Protein AF-A0A2V9BLU3-F1 (afdb_monomer_lite)

Structure (mmCIF, N/CA/C/O backbone):
data_AF-A0A2V9BLU3-F1
#
_entry.id   AF-A0A2V9BLU3-F1
#
loop_
_atom_site.group_PDB
_atom_site.id
_atom_site.type_symbol
_atom_site.label_atom_id
_atom_site.label_alt_id
_atom_site.label_comp_id
_atom_site.label_asym_id
_atom_site.label_entity_id
_atom_site.label_seq_id
_atom_site.pdbx_PDB_ins_code
_atom_site.Cartn_x
_atom_site.Cartn_y
_atom_site.Cartn_z
_atom_site.occupancy
_atom_site.B_iso_or_equiv
_atom_site.auth_seq_id
_atom_site.auth_comp_id
_atom_site.auth_asym_id
_atom_site.auth_atom_id
_atom_site.pdbx_PDB_model_num
ATOM 1 N N . MET A 1 1 ? -7.448 -1.994 22.393 1.00 79.69 1 MET A N 1
ATOM 2 C CA . MET A 1 1 ? -7.945 -1.940 20.993 1.00 79.69 1 MET A CA 1
ATOM 3 C C . MET A 1 1 ? -6.967 -1.259 20.030 1.00 79.69 1 MET A C 1
ATOM 5 O O . MET A 1 1 ? -6.799 -1.741 18.915 1.00 79.69 1 MET A O 1
ATOM 9 N N . TRP A 1 2 ? -6.233 -0.231 20.473 1.00 91.88 2 TRP A N 1
ATOM 10 C CA . TRP A 1 2 ? -5.225 0.491 19.675 1.00 91.88 2 TRP A CA 1
ATOM 11 C C . TRP A 1 2 ? -4.241 -0.385 18.879 1.00 91.88 2 TRP A C 1
ATOM 13 O O . TRP A 1 2 ? -4.059 -0.197 17.679 1.00 91.88 2 TRP A O 1
ATOM 23 N N . LYS A 1 3 ? -3.648 -1.400 19.519 1.00 92.75 3 LYS A N 1
ATOM 24 C CA . LYS A 1 3 ? -2.681 -2.302 18.866 1.00 92.75 3 LYS A CA 1
ATOM 25 C C . LYS A 1 3 ? -3.256 -3.004 17.630 1.00 92.75 3 LYS A C 1
ATOM 27 O O . LYS A 1 3 ? -2.531 -3.223 16.666 1.00 92.75 3 LYS A O 1
ATOM 32 N N . VAL A 1 4 ? -4.536 -3.371 17.662 1.00 94.12 4 VAL A N 1
ATOM 33 C CA . VAL A 1 4 ? -5.208 -4.028 16.531 1.00 94.12 4 VAL A CA 1
ATOM 34 C C . VAL A 1 4 ? -5.472 -3.016 15.424 1.00 94.12 4 VAL A C 1
ATOM 36 O O . VAL A 1 4 ? -5.190 -3.305 14.267 1.00 94.12 4 VAL A O 1
ATOM 39 N N . TRP A 1 5 ? -5.909 -1.806 15.780 1.00 95.19 5 TRP A N 1
ATOM 40 C CA . TRP A 1 5 ? -6.175 -0.748 14.809 1.00 95.19 5 TRP A CA 1
ATOM 41 C C . TRP A 1 5 ? -4.918 -0.336 14.026 1.00 95.19 5 TRP A C 1
ATOM 43 O O . TRP A 1 5 ? -4.972 -0.249 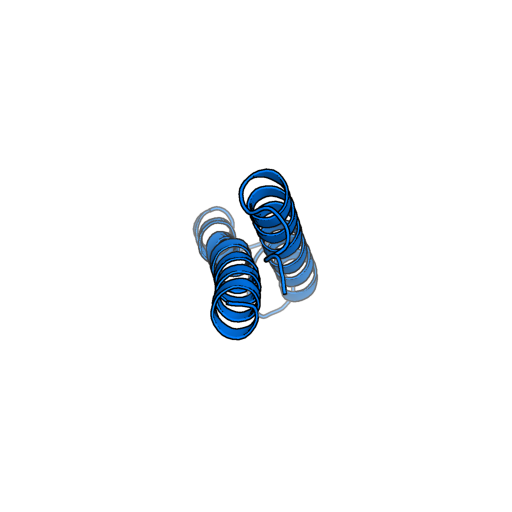12.804 1.00 95.19 5 TRP A O 1
ATOM 53 N N . VAL A 1 6 ? -3.764 -0.171 14.691 1.00 95.75 6 VAL A N 1
A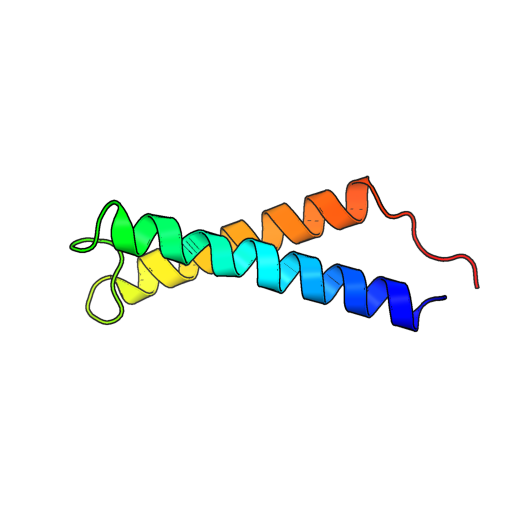TOM 54 C CA . VAL A 1 6 ? -2.486 0.155 14.009 1.00 95.75 6 VAL A CA 1
ATOM 55 C C . VAL A 1 6 ? -2.062 -0.964 13.081 1.00 95.75 6 VAL A C 1
ATOM 57 O O . VAL A 1 6 ? -1.640 -0.710 11.957 1.00 95.75 6 VAL A O 1
ATOM 60 N N . LYS A 1 7 ? -2.174 -2.213 13.541 1.00 96.62 7 LYS A N 1
ATOM 61 C CA . LYS A 1 7 ? -1.858 -3.370 12.703 1.00 96.62 7 LYS A CA 1
ATOM 62 C C . LYS A 1 7 ? -2.765 -3.426 11.476 1.00 96.62 7 LYS A C 1
ATOM 64 O O . LYS A 1 7 ? -2.265 -3.725 10.400 1.00 96.62 7 LYS A O 1
ATOM 69 N N . GLY A 1 8 ? -4.048 -3.092 11.621 1.00 96.62 8 GLY A N 1
ATOM 70 C CA . GLY A 1 8 ? -4.986 -2.973 10.506 1.00 96.62 8 GLY A CA 1
ATOM 71 C C . GLY A 1 8 ? -4.603 -1.861 9.528 1.00 96.62 8 GLY A C 1
ATOM 72 O O . GLY A 1 8 ? -4.564 -2.105 8.327 1.00 96.62 8 GLY A O 1
ATOM 73 N N . LEU A 1 9 ? -4.218 -0.683 10.029 1.00 96.88 9 LEU A N 1
ATOM 74 C CA . LEU A 1 9 ? -3.737 0.431 9.204 1.00 96.88 9 LEU A CA 1
ATOM 75 C C . LEU A 1 9 ? -2.483 0.045 8.400 1.00 96.88 9 LEU A C 1
ATOM 77 O O . LEU A 1 9 ? -2.405 0.301 7.200 1.00 96.88 9 LEU A O 1
ATOM 81 N N . MET A 1 10 ? -1.515 -0.610 9.048 1.00 97.62 10 MET A N 1
A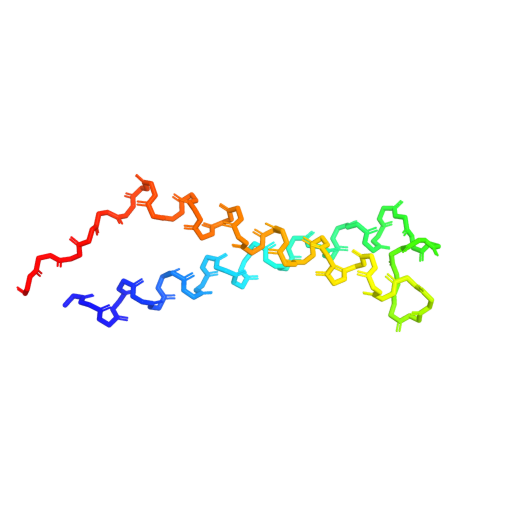TOM 82 C CA . MET A 1 10 ? -0.296 -1.098 8.392 1.00 97.62 10 MET A CA 1
ATOM 83 C C . MET A 1 10 ? -0.601 -2.205 7.382 1.00 97.62 10 MET A C 1
ATOM 85 O O . MET A 1 10 ? -0.059 -2.196 6.280 1.00 97.62 10 MET A O 1
ATOM 89 N N . ALA A 1 11 ? -1.502 -3.131 7.718 1.00 97.81 11 ALA A N 1
ATOM 90 C CA . ALA A 1 11 ? -1.950 -4.166 6.794 1.00 97.81 11 ALA A CA 1
ATOM 91 C C . ALA A 1 11 ? -2.637 -3.560 5.561 1.00 97.81 11 ALA A C 1
ATOM 93 O O . ALA A 1 11 ? -2.374 -4.004 4.446 1.00 97.81 11 ALA A O 1
ATOM 94 N N . ALA A 1 12 ? -3.450 -2.514 5.739 1.00 97.81 12 ALA A N 1
ATOM 95 C CA . ALA A 1 12 ? -4.062 -1.780 4.637 1.00 97.81 12 ALA A CA 1
ATOM 96 C C . ALA A 1 12 ? -3.004 -1.102 3.754 1.00 97.81 12 ALA A C 1
ATOM 98 O O . ALA A 1 12 ? -3.057 -1.247 2.537 1.00 97.81 12 ALA A O 1
ATOM 99 N N . ALA A 1 13 ? -2.007 -0.435 4.345 1.00 98.19 13 ALA A N 1
ATOM 100 C CA . ALA A 1 13 ? -0.907 0.172 3.594 1.00 98.19 13 ALA A CA 1
ATOM 101 C C . ALA A 1 13 ? -0.141 -0.863 2.753 1.00 98.19 13 ALA A C 1
ATOM 103 O O . ALA A 1 13 ? 0.090 -0.644 1.566 1.00 98.19 13 ALA A O 1
ATOM 104 N N . ILE A 1 14 ? 0.210 -2.007 3.350 1.00 98.00 14 ILE A N 1
ATOM 105 C CA . ILE A 1 14 ? 0.927 -3.096 2.672 1.00 98.00 14 ILE A CA 1
ATOM 106 C C . ILE A 1 14 ? 0.063 -3.710 1.563 1.00 98.00 14 ILE A C 1
ATOM 108 O O . ILE A 1 14 ? 0.559 -3.940 0.463 1.00 98.00 14 ILE A O 1
ATOM 112 N N . GLY A 1 15 ? -1.226 -3.944 1.824 1.00 97.62 15 GLY A N 1
ATOM 113 C CA . GLY A 1 15 ? -2.163 -4.470 0.828 1.00 97.62 15 GLY A CA 1
ATOM 114 C C . GLY A 1 15 ? -2.413 -3.500 -0.330 1.00 97.62 15 GLY A C 1
ATOM 115 O O . GLY A 1 15 ? -2.521 -3.913 -1.480 1.00 97.62 15 GLY A O 1
ATOM 116 N N . GLY A 1 16 ? -2.454 -2.197 -0.051 1.00 96.94 16 GLY A N 1
ATOM 117 C CA . GLY A 1 16 ? -2.516 -1.164 -1.081 1.00 96.94 16 GLY A CA 1
ATOM 118 C C . GLY A 1 16 ? -1.236 -1.100 -1.908 1.00 96.94 16 GLY A C 1
ATOM 119 O O . GLY A 1 16 ? -1.299 -1.069 -3.135 1.00 96.94 16 GLY A O 1
ATOM 120 N N . ALA A 1 17 ? -0.073 -1.141 -1.256 1.00 97.19 17 ALA A N 1
ATOM 121 C CA . ALA A 1 17 ? 1.225 -1.173 -1.923 1.00 97.19 17 ALA A CA 1
ATOM 122 C C . ALA A 1 17 ? 1.367 -2.389 -2.847 1.00 97.19 17 ALA A C 1
ATOM 124 O O . ALA A 1 17 ? 1.800 -2.239 -3.985 1.00 97.19 17 ALA A O 1
ATOM 125 N N . SER A 1 18 ? 0.967 -3.582 -2.395 1.00 96.56 18 SER A N 1
ATOM 126 C CA . SER A 1 18 ? 1.121 -4.821 -3.166 1.00 96.56 18 SER A CA 1
ATOM 127 C C . SER A 1 18 ? 0.290 -4.851 -4.450 1.00 96.56 18 SER A C 1
ATOM 129 O O . SER A 1 18 ? 0.640 -5.573 -5.384 1.00 96.56 18 SER A O 1
ATOM 131 N N . SER A 1 19 ? -0.758 -4.027 -4.552 1.00 94.81 19 SER A N 1
ATOM 132 C CA . SER A 1 19 ? -1.528 -3.882 -5.790 1.00 94.81 19 SER A CA 1
ATOM 133 C C . SER A 1 19 ? -0.674 -3.393 -6.969 1.00 94.81 19 SER A C 1
ATOM 135 O O . SER A 1 19 ? -1.005 -3.695 -8.115 1.00 94.81 19 SER A O 1
ATOM 137 N N . SER A 1 20 ? 0.468 -2.735 -6.722 1.00 94.44 20 SER A N 1
ATOM 138 C CA . SER A 1 20 ? 1.390 -2.300 -7.779 1.00 94.44 20 SER A CA 1
ATOM 139 C C . SER A 1 20 ? 2.045 -3.458 -8.540 1.00 94.44 20 SER A C 1
ATOM 141 O O . SER A 1 20 ? 2.504 -3.266 -9.662 1.00 94.44 20 SER A O 1
ATOM 143 N N . VAL A 1 21 ? 2.023 -4.684 -8.008 1.00 94.31 21 VAL A N 1
ATOM 144 C CA . VAL A 1 21 ? 2.464 -5.875 -8.756 1.00 94.31 21 VAL A CA 1
ATOM 145 C C . VAL A 1 21 ? 1.650 -6.045 -10.042 1.00 94.31 21 VAL A C 1
ATOM 147 O O . VAL A 1 21 ? 2.182 -6.485 -11.058 1.00 94.31 21 VAL A O 1
ATOM 150 N N . THR A 1 22 ? 0.380 -5.628 -10.042 1.00 95.62 22 THR A N 1
ATOM 151 C CA . THR A 1 22 ? -0.471 -5.703 -11.237 1.00 95.62 22 THR A CA 1
ATOM 152 C C . THR A 1 22 ? 0.031 -4.816 -12.377 1.00 95.62 22 THR A C 1
ATOM 154 O O . THR A 1 22 ? -0.019 -5.246 -13.526 1.00 95.62 22 THR A O 1
ATOM 157 N N . VAL A 1 23 ? 0.586 -3.628 -12.092 1.00 95.38 23 VAL A N 1
ATOM 158 C CA . VAL A 1 23 ? 1.118 -2.745 -13.147 1.00 95.38 23 VAL A CA 1
ATOM 159 C C . VAL A 1 23 ? 2.448 -3.234 -13.709 1.00 95.38 23 VAL A C 1
ATOM 161 O O . VAL A 1 23 ? 2.706 -3.010 -14.885 1.00 95.38 23 VAL A O 1
ATOM 164 N N . VAL A 1 24 ? 3.243 -3.972 -12.926 1.00 94.88 24 VAL A N 1
ATOM 165 C CA . VAL A 1 24 ? 4.451 -4.652 -13.435 1.00 94.88 24 VAL A CA 1
ATOM 166 C C . VAL A 1 24 ? 4.087 -5.708 -14.479 1.00 94.88 24 VAL A C 1
ATOM 168 O O . VAL A 1 24 ? 4.806 -5.886 -15.455 1.00 94.88 24 VAL A O 1
ATOM 171 N N . LEU A 1 25 ? 2.962 -6.403 -14.287 1.00 94.31 25 LEU A N 1
ATOM 172 C CA . LEU A 1 25 ? 2.472 -7.405 -15.236 1.00 94.31 25 LEU A CA 1
ATOM 173 C C . LEU A 1 25 ? 1.761 -6.776 -16.440 1.00 94.31 25 LEU A C 1
ATOM 175 O O . LEU A 1 25 ? 1.838 -7.317 -17.538 1.00 94.31 25 LEU A O 1
ATOM 179 N N . ALA A 1 26 ? 1.056 -5.662 -16.234 1.00 96.12 26 ALA A N 1
ATOM 180 C CA . ALA A 1 26 ? 0.300 -4.989 -17.287 1.00 96.12 26 ALA A CA 1
ATOM 181 C C . ALA A 1 26 ? 1.192 -4.199 -18.261 1.00 96.12 26 ALA A C 1
ATOM 183 O O . ALA A 1 26 ? 0.886 -4.151 -19.450 1.00 96.12 26 ALA A O 1
ATOM 184 N N . ASP A 1 27 ? 2.270 -3.579 -17.767 1.00 95.75 27 ASP A N 1
ATOM 185 C CA . ASP A 1 27 ? 3.208 -2.775 -18.561 1.00 95.75 27 ASP A CA 1
ATOM 186 C C . ASP A 1 27 ? 4.643 -2.895 -17.993 1.00 95.75 27 ASP A C 1
ATOM 188 O O . ASP A 1 27 ? 5.125 -2.011 -17.269 1.00 95.75 27 ASP A O 1
ATOM 192 N N . PRO A 1 28 ? 5.338 -4.009 -18.290 1.00 92.81 28 PRO A N 1
ATOM 193 C CA . PRO A 1 28 ? 6.665 -4.291 -17.744 1.00 92.81 28 PRO A CA 1
ATOM 194 C C . PRO A 1 28 ? 7.756 -3.340 -18.261 1.00 92.81 28 PRO A C 1
ATOM 196 O O . PRO A 1 28 ? 8.772 -3.154 -17.587 1.00 92.81 28 PRO A O 1
ATOM 199 N N . ASP A 1 29 ? 7.571 -2.698 -19.416 1.00 94.81 29 ASP A N 1
ATOM 200 C CA . ASP A 1 29 ? 8.571 -1.787 -19.987 1.00 94.81 29 ASP A CA 1
ATOM 201 C C . ASP A 1 29 ? 8.677 -0.486 -19.179 1.00 94.81 29 ASP A C 1
ATOM 203 O O . ASP A 1 29 ? 9.776 0.039 -18.960 1.00 94.81 29 ASP A O 1
ATOM 207 N N . HIS A 1 30 ? 7.550 0.009 -18.658 1.00 93.75 30 HIS A N 1
ATOM 208 C CA . HIS A 1 30 ? 7.509 1.233 -17.853 1.00 93.75 30 HIS A CA 1
ATOM 209 C C . HIS A 1 30 ? 7.522 0.988 -16.342 1.00 93.75 30 HIS A C 1
ATOM 211 O O . HIS A 1 30 ? 7.976 1.864 -15.594 1.00 93.75 30 HIS A O 1
ATOM 217 N N . PHE A 1 31 ? 7.046 -0.172 -15.885 1.00 94.12 31 PHE A N 1
ATOM 218 C CA . PHE A 1 31 ? 6.948 -0.529 -14.471 1.00 94.12 31 PHE A CA 1
ATOM 219 C C . PHE A 1 31 ? 7.772 -1.787 -14.185 1.00 94.12 31 PHE A C 1
ATOM 221 O O . PHE A 1 31 ? 7.267 -2.900 -14.142 1.00 94.12 31 PHE A O 1
ATOM 228 N N . ASN A 1 32 ? 9.068 -1.597 -13.950 1.00 93.25 32 ASN A N 1
ATOM 229 C CA . ASN A 1 32 ? 10.013 -2.665 -13.620 1.00 93.25 32 ASN A CA 1
ATOM 230 C C . ASN A 1 32 ? 10.970 -2.247 -12.499 1.00 93.25 32 ASN A C 1
ATOM 232 O O . ASN A 1 32 ? 10.969 -1.106 -12.043 1.00 93.25 32 ASN A O 1
ATOM 236 N N . PHE A 1 33 ? 11.816 -3.185 -12.077 1.00 91.94 33 PHE A N 1
ATOM 237 C CA . PHE A 1 33 ? 12.813 -2.983 -11.024 1.00 91.94 33 PHE A CA 1
ATOM 238 C C . PHE A 1 33 ? 14.122 -2.324 -11.500 1.00 91.94 33 PHE A C 1
ATOM 240 O O . PHE A 1 33 ? 15.058 -2.205 -10.715 1.00 91.94 33 PHE A O 1
ATOM 247 N N . SER A 1 34 ? 14.198 -1.894 -12.764 1.00 93.00 34 SER A N 1
ATOM 248 C CA . SER A 1 34 ? 15.348 -1.194 -13.348 1.00 93.00 34 SER A CA 1
ATOM 249 C C . SER A 1 34 ? 14.969 0.263 -13.656 1.00 93.00 34 SER A C 1
ATOM 251 O O . SER A 1 34 ? 14.646 1.023 -12.740 1.00 93.00 34 SER A O 1
ATOM 253 N N . ALA A 1 35 ? 14.943 0.676 -14.926 1.00 91.88 35 ALA A N 1
ATOM 254 C CA . ALA A 1 35 ? 14.603 2.039 -15.340 1.00 91.88 35 ALA A CA 1
ATOM 255 C C . ALA A 1 35 ?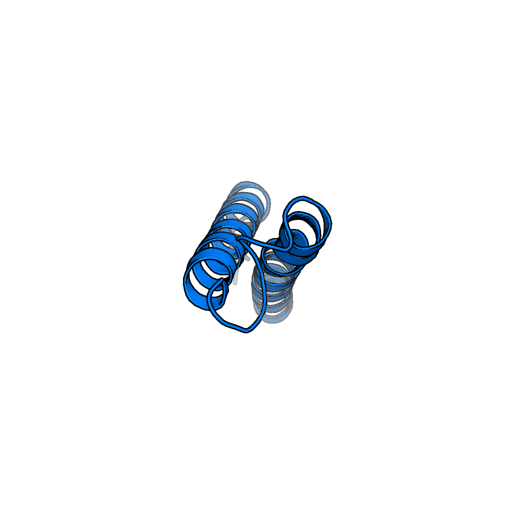 13.184 2.488 -14.916 1.00 91.88 3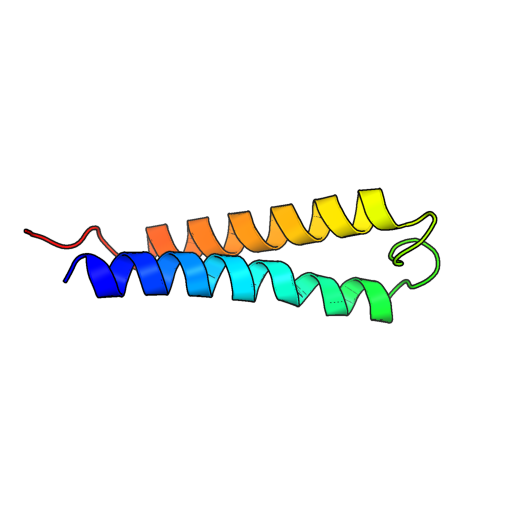5 ALA A C 1
ATOM 257 O O . ALA A 1 35 ? 12.941 3.683 -14.735 1.00 91.88 35 ALA A O 1
ATOM 258 N N . GLY A 1 36 ? 12.255 1.545 -14.716 1.00 92.81 36 GLY A N 1
ATOM 259 C CA . GLY A 1 36 ? 10.877 1.805 -14.286 1.00 92.81 36 GLY A CA 1
ATOM 260 C C . GLY A 1 36 ? 10.684 1.984 -12.774 1.00 92.81 36 GLY A C 1
ATOM 261 O O . GLY A 1 36 ? 9.582 2.327 -12.336 1.00 92.81 36 GLY A O 1
ATOM 262 N N . LEU A 1 37 ? 11.732 1.803 -11.960 1.00 95.12 37 LEU A N 1
ATOM 263 C CA . LEU A 1 37 ? 11.601 1.680 -10.502 1.00 95.12 37 LEU A CA 1
ATOM 264 C C . LEU A 1 37 ? 10.999 2.929 -9.848 1.00 95.12 37 LEU A C 1
ATOM 266 O O . LEU A 1 37 ? 10.198 2.825 -8.922 1.00 95.12 37 LEU A O 1
ATOM 270 N N . LYS A 1 38 ? 11.325 4.125 -10.356 1.00 95.75 38 LYS A N 1
ATOM 271 C CA . LYS A 1 38 ? 10.768 5.386 -9.840 1.00 95.75 38 LYS A CA 1
ATOM 272 C C . LYS A 1 38 ? 9.253 5.475 -10.058 1.00 95.75 38 LYS A C 1
ATOM 274 O O . LYS A 1 38 ? 8.530 5.896 -9.157 1.00 95.75 38 LYS A O 1
ATOM 279 N N . LYS A 1 39 ? 8.768 5.072 -11.238 1.00 94.94 39 LYS A N 1
ATOM 280 C CA . LYS A 1 39 ? 7.330 5.057 -11.555 1.00 94.94 39 LYS A CA 1
ATOM 281 C C . LYS A 1 39 ? 6.611 3.977 -10.750 1.00 94.94 39 LYS A C 1
ATOM 283 O O . LYS A 1 39 ? 5.560 4.247 -10.174 1.00 94.94 39 LYS A O 1
ATOM 288 N N . LEU A 1 40 ? 7.217 2.796 -10.640 1.00 96.12 40 LEU A N 1
ATOM 289 C CA . LEU A 1 40 ? 6.696 1.699 -9.827 1.00 96.12 40 LEU A CA 1
ATOM 290 C C . LEU A 1 40 ? 6.593 2.084 -8.344 1.00 96.12 40 LEU A C 1
ATOM 292 O O . LEU A 1 40 ? 5.568 1.837 -7.709 1.00 96.12 40 LEU A O 1
ATOM 296 N N . GLY A 1 41 ? 7.611 2.757 -7.805 1.00 96.56 41 GLY A N 1
ATOM 297 C CA . GLY A 1 41 ? 7.604 3.291 -6.445 1.00 96.56 41 GLY A CA 1
ATOM 298 C C . GLY A 1 41 ? 6.485 4.311 -6.219 1.00 96.56 41 GLY A C 1
ATOM 299 O O . GLY A 1 41 ? 5.803 4.246 -5.199 1.00 96.56 41 GLY A O 1
ATOM 300 N N . ALA A 1 42 ? 6.232 5.196 -7.189 1.00 97.00 42 ALA A N 1
ATOM 301 C CA . ALA A 1 42 ? 5.134 6.160 -7.112 1.00 97.00 42 ALA A CA 1
ATOM 302 C C . ALA A 1 42 ? 3.755 5.477 -7.074 1.00 97.00 42 ALA A C 1
ATOM 304 O O . ALA A 1 42 ? 2.930 5.822 -6.229 1.00 97.00 42 ALA A O 1
ATOM 305 N N . VAL A 1 43 ? 3.516 4.473 -7.926 1.00 96.50 43 VAL A N 1
ATOM 306 C CA . VAL A 1 43 ? 2.255 3.704 -7.918 1.00 96.50 43 VAL A CA 1
ATOM 307 C C . VAL A 1 43 ? 2.097 2.911 -6.621 1.00 96.50 43 VAL A C 1
ATOM 309 O O . VAL A 1 43 ? 1.021 2.902 -6.033 1.00 96.50 43 VAL A O 1
ATOM 312 N N . THR A 1 44 ? 3.179 2.303 -6.135 1.00 97.69 44 THR A N 1
ATOM 313 C CA . THR A 1 44 ? 3.203 1.570 -4.860 1.00 97.69 44 THR A CA 1
ATOM 314 C C . THR A 1 44 ? 2.837 2.485 -3.690 1.00 97.69 44 THR A C 1
ATOM 316 O O . THR A 1 44 ? 1.966 2.153 -2.886 1.00 97.69 44 THR A O 1
ATOM 319 N N . ALA A 1 45 ? 3.452 3.668 -3.617 1.00 97.81 45 ALA A N 1
ATOM 320 C CA . ALA A 1 45 ? 3.156 4.655 -2.584 1.00 97.81 45 ALA A CA 1
ATOM 321 C C . ALA A 1 45 ? 1.710 5.162 -2.682 1.00 97.81 45 ALA A C 1
ATOM 323 O O . ALA A 1 45 ? 1.021 5.260 -1.667 1.00 97.81 45 ALA A O 1
ATOM 324 N N . MET A 1 46 ? 1.225 5.431 -3.896 1.00 97.75 46 MET A N 1
ATOM 325 C CA . MET A 1 46 ? -0.151 5.874 -4.109 1.00 97.75 46 MET A CA 1
ATOM 326 C C . MET A 1 46 ? -1.161 4.800 -3.691 1.00 97.75 46 MET A C 1
ATOM 328 O O . MET A 1 46 ? -2.106 5.101 -2.964 1.00 97.75 46 MET A O 1
ATOM 332 N N . GLY A 1 47 ? -0.938 3.540 -4.076 1.00 97.75 47 GLY A N 1
ATOM 333 C CA . GLY A 1 47 ? -1.778 2.413 -3.670 1.00 97.75 47 GLY A CA 1
ATOM 334 C C . GLY A 1 47 ? -1.844 2.260 -2.149 1.00 97.75 47 GLY A C 1
ATOM 335 O O . GLY A 1 47 ? -2.931 2.109 -1.587 1.00 97.75 47 GLY A O 1
ATOM 336 N N . ALA A 1 48 ? -0.701 2.387 -1.467 1.00 98.12 48 ALA A N 1
ATOM 337 C CA . ALA A 1 48 ? -0.635 2.380 -0.007 1.00 98.12 48 ALA A CA 1
ATOM 338 C C . ALA A 1 48 ? -1.456 3.517 0.617 1.00 98.12 48 ALA A C 1
ATOM 340 O O . ALA A 1 48 ? -2.259 3.271 1.518 1.00 98.12 48 ALA A O 1
ATOM 341 N N . LEU A 1 49 ? -1.293 4.751 0.127 1.00 98.19 49 LEU A N 1
ATOM 342 C CA . LEU A 1 49 ? -2.008 5.925 0.638 1.00 98.19 49 LEU A CA 1
ATOM 343 C C . LEU A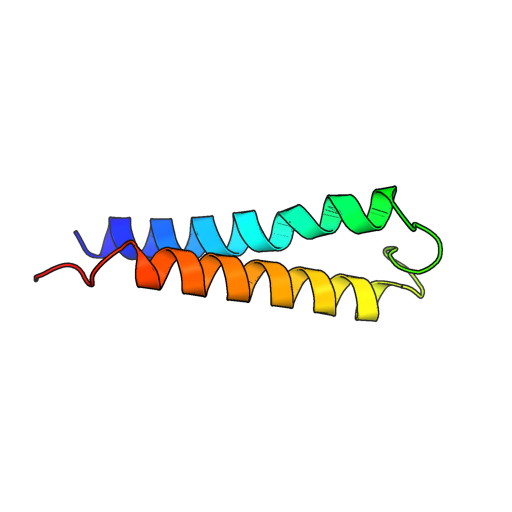 1 49 ? -3.521 5.807 0.449 1.00 98.19 49 LEU A C 1
ATOM 345 O O . LEU A 1 49 ? -4.277 6.099 1.376 1.00 98.19 49 LEU A O 1
ATOM 349 N N . VAL A 1 50 ? -3.968 5.341 -0.718 1.00 97.81 50 VAL A N 1
ATOM 350 C CA . VAL A 1 50 ? -5.394 5.133 -1.003 1.00 97.81 50 VAL A CA 1
ATOM 351 C C . VAL A 1 50 ? -5.985 4.083 -0.062 1.00 97.81 50 VAL A C 1
ATOM 353 O O . VAL A 1 50 ? -7.049 4.309 0.517 1.00 97.81 50 VAL A O 1
ATOM 356 N N . ALA A 1 51 ? -5.293 2.962 0.154 1.00 97.75 51 ALA A N 1
ATOM 357 C CA . ALA A 1 51 ? -5.762 1.918 1.062 1.00 97.75 51 ALA A CA 1
ATOM 358 C C . ALA A 1 51 ? -5.771 2.373 2.530 1.00 97.75 51 ALA A C 1
ATOM 360 O O . ALA A 1 51 ? -6.714 2.069 3.262 1.00 97.75 51 ALA A O 1
ATOM 361 N N . VAL A 1 52 ? -4.769 3.149 2.953 1.00 97.75 52 VAL A N 1
ATOM 362 C CA . VAL A 1 52 ? -4.740 3.793 4.275 1.00 97.75 52 VAL A CA 1
ATOM 363 C C . VAL A 1 52 ? -5.925 4.739 4.438 1.00 97.75 52 VAL A C 1
ATOM 365 O O . VAL A 1 52 ? -6.647 4.638 5.427 1.00 97.75 52 VAL A O 1
ATOM 368 N N . ALA A 1 53 ? -6.178 5.615 3.465 1.00 96.94 53 ALA A N 1
ATOM 369 C CA . ALA A 1 53 ? -7.307 6.539 3.509 1.00 96.94 53 ALA A CA 1
ATOM 370 C C . ALA A 1 53 ? -8.647 5.790 3.586 1.00 96.94 53 ALA A C 1
ATOM 372 O O . ALA A 1 53 ? -9.493 6.119 4.418 1.00 96.94 53 ALA A O 1
ATOM 373 N N . ALA A 1 54 ? -8.817 4.730 2.791 1.00 97.06 54 ALA A N 1
ATOM 374 C CA . ALA A 1 54 ? -10.003 3.881 2.838 1.00 97.06 54 ALA A CA 1
ATOM 375 C C . ALA A 1 54 ? -10.161 3.165 4.192 1.00 97.06 54 ALA A C 1
ATOM 377 O O . ALA A 1 54 ? -11.279 3.041 4.699 1.00 97.06 54 ALA A O 1
ATOM 378 N N . TYR A 1 55 ? -9.058 2.718 4.803 1.00 97.06 55 TYR A N 1
ATOM 379 C CA . TYR A 1 55 ? -9.078 2.140 6.144 1.00 97.06 55 TYR A CA 1
ATOM 380 C C . TYR A 1 55 ? -9.521 3.172 7.184 1.00 97.06 55 TYR A C 1
ATOM 382 O O . TYR A 1 55 ? -10.391 2.861 7.991 1.00 97.06 55 TYR A O 1
ATOM 390 N N . LEU A 1 56 ? -8.987 4.396 7.135 1.00 95.62 56 LEU A N 1
ATOM 391 C CA . LEU A 1 56 ? -9.365 5.488 8.040 1.00 95.62 56 LEU A CA 1
ATOM 392 C C . LEU A 1 56 ? -10.841 5.887 7.896 1.00 95.62 56 LEU A C 1
ATOM 394 O O . LEU A 1 56 ? -11.492 6.171 8.895 1.00 95.62 56 LEU A O 1
ATOM 398 N N . GLN A 1 57 ? -11.384 5.867 6.674 1.00 95.81 57 GLN A N 1
ATOM 399 C CA . GLN A 1 57 ? -12.801 6.159 6.424 1.00 95.81 57 GLN A CA 1
ATOM 400 C C . GLN A 1 57 ? -13.747 5.113 7.031 1.00 95.81 57 GLN A C 1
ATOM 402 O O . GLN A 1 57 ? -14.853 5.456 7.440 1.00 95.81 57 GLN A O 1
ATOM 407 N N . LYS A 1 58 ? -13.338 3.838 7.069 1.00 94.06 58 LYS A N 1
ATOM 408 C CA . LYS A 1 58 ? -14.178 2.722 7.542 1.00 94.06 58 LYS A CA 1
ATOM 409 C C . LYS A 1 58 ? -13.913 2.322 8.993 1.00 94.06 58 LYS A C 1
ATOM 411 O O . LYS A 1 58 ? -14.788 1.738 9.626 1.00 94.06 58 LYS A O 1
ATOM 416 N N . SER A 1 59 ? -12.719 2.609 9.504 1.00 91.62 59 SER A N 1
ATOM 417 C CA . SER A 1 59 ? -12.254 2.188 10.827 1.00 91.62 59 SER A CA 1
ATOM 418 C C . SER A 1 59 ? -12.126 3.403 11.747 1.00 91.62 59 SER A C 1
ATOM 420 O O . SER A 1 59 ? -11.062 4.033 11.762 1.00 91.62 59 SER A O 1
ATOM 422 N N . PRO A 1 60 ? -13.170 3.740 12.531 1.00 88.81 60 PRO A N 1
ATOM 423 C CA . PRO A 1 60 ? -13.103 4.845 13.481 1.00 88.81 60 PRO A CA 1
ATOM 424 C C . PRO A 1 60 ? -11.947 4.653 14.468 1.00 88.81 60 PRO A C 1
ATOM 426 O O . PRO A 1 60 ? -11.509 3.527 14.733 1.00 88.81 60 PRO A O 1
ATOM 429 N N . LEU A 1 61 ? -11.440 5.764 15.008 1.00 90.12 61 LEU A N 1
ATOM 430 C CA . LEU A 1 61 ? -10.379 5.714 16.009 1.00 90.12 61 LEU A CA 1
ATOM 431 C C . LEU A 1 61 ? -10.860 4.921 17.234 1.00 90.12 61 LEU A C 1
ATOM 433 O O . LEU A 1 61 ? -11.979 5.146 17.704 1.00 90.12 61 LEU A O 1
ATOM 437 N N . PRO A 1 62 ? -10.041 3.993 17.756 1.00 89.81 62 PRO A N 1
ATOM 438 C CA . PRO A 1 62 ? -10.422 3.208 18.914 1.00 89.81 62 PRO A CA 1
ATOM 439 C C . PRO A 1 62 ? -10.595 4.132 20.120 1.00 89.81 62 PRO A C 1
ATOM 441 O O . PRO A 1 62 ? -9.714 4.938 20.426 1.00 89.81 62 PRO A O 1
ATOM 444 N N . GLN A 1 63 ? -11.728 3.994 20.804 1.00 83.62 63 GLN A N 1
ATOM 445 C CA . GLN A 1 63 ? -11.919 4.592 22.119 1.00 83.62 63 GLN A CA 1
ATOM 446 C C . GLN A 1 63 ? -10.962 3.897 23.097 1.00 83.62 63 GLN A C 1
ATOM 448 O O . GLN A 1 63 ? -10.686 2.703 22.942 1.00 83.62 63 GLN A O 1
ATOM 453 N N . THR A 1 64 ? -10.386 4.699 23.996 1.00 69.12 64 THR A N 1
ATOM 454 C CA . THR A 1 64 ? -9.331 4.342 24.965 1.00 69.12 64 THR A CA 1
ATOM 455 C C . THR A 1 64 ? -9.466 2.941 25.539 1.00 69.12 64 THR A C 1
ATOM 457 O O . THR A 1 64 ? -10.559 2.643 26.066 1.00 69.12 64 THR A O 1
#

Radius of gyration: 14.38 Å; chains: 1; bounding box: 30×14×45 Å

Sequence (64 aa):
MWKVWVKGLMAAAIGGASSSVTVVLADPDHFNFSAGLKKLGAVTAMGALVAVAAYLQKSPLPQT

Foldseek 3Di:
DQVVLVVQLVVLLQVQLVCLVVVCVVPVPQCHPPPNPVVSVVSSNVRSVVSSVVSPVVPPDDDD

pLDDT: mean 94.59, std 4.59, range [69.12, 98.19]

Secondary structure (DSSP, 8-state):
-HHHHHHHHHHHHHHHHHTTHHHHHH-TTTSSSSTTHHHHHHHHHHHHHHHHHHHHHHSPPPP-